Protein AF-A0AAV9RQ35-F1 (afdb_monomer_lite)

Secondary structure (DSSP, 8-state):
-PPPPHHHHTTTS-HHHHT-TTPPPSSHHHHHHHHHHHHHHHHHHHHHHHHHHHHHHHHHHHHHHTTS---HHHHHHHHHHHHHHHHHHHHHHHHHHHHHHHHHHHHHHHS---HHHHHHHHTSPP-TT-SS-THHHHHHHHHHHT-

Organism: NCBI:txid28760

Structure (mmCIF, N/CA/C/O backbone):
data_AF-A0AAV9RQ35-F1
#
_entry.id   AF-A0AAV9RQ35-F1
#
loop_
_atom_site.group_PDB
_atom_site.id
_atom_site.type_symbol
_atom_site.label_atom_id
_atom_site.label_alt_id
_atom_site.label_comp_id
_atom_site.label_asym_id
_atom_site.label_entity_id
_atom_site.label_seq_id
_atom_site.pdbx_PDB_ins_code
_atom_site.Cartn_x
_atom_site.Cartn_y
_atom_site.Cartn_z
_atom_site.occupancy
_atom_site.B_iso_or_equiv
_atom_site.auth_seq_id
_atom_site.auth_comp_id
_atom_site.auth_asym_id
_atom_site.auth_atom_id
_atom_site.pdbx_PDB_model_num
ATOM 1 N N . MET A 1 1 ? -6.040 3.449 -3.603 1.00 76.06 1 MET A N 1
ATOM 2 C CA . MET A 1 1 ? -5.564 2.865 -2.317 1.00 76.06 1 MET A CA 1
ATOM 3 C C . MET A 1 1 ? -6.356 1.593 -1.965 1.00 76.06 1 MET A C 1
ATOM 5 O O . MET A 1 1 ? -7.522 1.552 -2.352 1.00 76.06 1 MET A O 1
ATOM 9 N N . PRO A 1 2 ? -5.767 0.554 -1.322 1.00 76.94 2 PRO A N 1
ATOM 10 C CA . PRO A 1 2 ? -6.493 -0.668 -0.937 1.00 76.94 2 PRO A CA 1
ATOM 11 C C . PRO A 1 2 ? -7.660 -0.382 0.013 1.00 76.94 2 PRO A C 1
ATOM 13 O O . PRO A 1 2 ? -7.629 0.585 0.766 1.00 76.94 2 PRO A O 1
ATOM 16 N N . ALA A 1 3 ? -8.704 -1.206 -0.030 1.00 80.19 3 ALA A N 1
ATOM 17 C CA . ALA A 1 3 ? -9.821 -1.054 0.894 1.00 80.19 3 ALA A CA 1
ATOM 18 C C . ALA A 1 3 ? -9.396 -1.449 2.317 1.00 80.19 3 ALA A C 1
ATOM 20 O O . ALA A 1 3 ? -8.589 -2.358 2.505 1.00 80.19 3 ALA A O 1
ATOM 21 N N . VAL A 1 4 ? -9.962 -0.775 3.317 1.00 80.12 4 VAL A N 1
ATOM 22 C CA . VAL A 1 4 ? -9.814 -1.180 4.718 1.00 80.12 4 VAL A CA 1
ATOM 23 C C . VAL A 1 4 ? -10.651 -2.436 4.929 1.00 80.12 4 VAL A C 1
ATOM 25 O O . VAL A 1 4 ? -11.819 -2.474 4.543 1.00 80.12 4 VAL A O 1
ATOM 28 N N . GLU A 1 5 ? -10.072 -3.465 5.538 1.00 84.19 5 GLU A N 1
ATOM 29 C CA . GLU A 1 5 ? -10.766 -4.729 5.742 1.00 84.19 5 GLU A CA 1
ATOM 30 C C . GLU A 1 5 ? -11.972 -4.552 6.680 1.00 84.19 5 GLU A C 1
ATOM 32 O O . GLU A 1 5 ? -11.846 -3.886 7.719 1.00 84.19 5 GLU A O 1
ATOM 37 N N . PRO A 1 6 ? -13.122 -5.197 6.386 1.00 76.25 6 PRO A N 1
ATOM 38 C CA . PRO A 1 6 ? -14.347 -5.028 7.158 1.00 76.25 6 PRO A CA 1
ATOM 39 C C . PRO A 1 6 ? -14.142 -5.215 8.664 1.00 76.25 6 PRO A C 1
ATOM 41 O O . PRO A 1 6 ? -14.609 -4.396 9.449 1.00 76.25 6 PRO A O 1
ATOM 44 N N . GLY A 1 7 ? -13.354 -6.218 9.071 1.00 77.19 7 GLY A N 1
ATOM 45 C CA . GLY A 1 7 ? -13.052 -6.494 10.480 1.00 77.19 7 GLY A CA 1
ATOM 46 C C . GLY A 1 7 ? -12.420 -5.322 11.241 1.00 77.19 7 GLY A C 1
ATOM 47 O O . GLY A 1 7 ? -12.678 -5.174 12.429 1.00 77.19 7 GLY A O 1
ATOM 48 N N . ILE A 1 8 ? -11.652 -4.455 10.573 1.00 79.62 8 ILE A N 1
ATOM 49 C CA . ILE A 1 8 ? -11.113 -3.225 11.174 1.00 79.62 8 ILE A CA 1
ATOM 50 C C . ILE A 1 8 ? -12.139 -2.096 11.113 1.00 79.62 8 ILE A C 1
ATOM 52 O O . ILE A 1 8 ? -12.291 -1.350 12.078 1.00 79.62 8 ILE A O 1
ATOM 56 N N . THR A 1 9 ? -12.876 -1.979 10.008 1.00 80.56 9 THR A N 1
ATOM 57 C CA . THR A 1 9 ? -13.896 -0.930 9.864 1.00 80.56 9 THR A CA 1
ATOM 58 C C . THR A 1 9 ? -15.028 -1.079 10.881 1.00 80.56 9 THR A C 1
ATOM 60 O O . THR A 1 9 ? -15.388 -0.089 11.506 1.00 80.56 9 THR A O 1
ATOM 63 N N . PHE A 1 10 ? -15.508 -2.299 11.156 1.00 81.00 10 PHE A N 1
ATOM 64 C CA . PHE A 1 10 ? -16.552 -2.569 12.155 1.00 81.00 10 PHE A CA 1
ATOM 65 C C . PHE A 1 10 ? -16.158 -2.161 13.582 1.00 81.00 10 PHE A C 1
ATOM 67 O O . PHE A 1 10 ? -17.031 -1.976 14.426 1.00 81.00 10 PHE A O 1
ATOM 74 N N . LEU A 1 11 ? -14.860 -2.016 13.868 1.00 80.38 11 LEU A N 1
ATOM 75 C CA . LEU A 1 11 ? -14.381 -1.539 15.167 1.00 80.38 11 LEU A CA 1
ATOM 76 C C . LEU A 1 11 ? -14.464 -0.013 15.307 1.00 80.38 11 LEU A C 1
ATOM 78 O O . LEU A 1 11 ? -14.334 0.495 16.417 1.00 80.38 11 LEU A O 1
ATOM 82 N N . ILE A 1 12 ? -14.607 0.719 14.201 1.00 80.94 12 ILE A N 1
ATOM 83 C CA . ILE A 1 12 ? -14.407 2.174 14.137 1.00 80.94 12 ILE A CA 1
ATOM 84 C C . ILE A 1 12 ? -15.671 2.890 13.660 1.00 80.94 12 ILE A C 1
ATOM 86 O O . ILE A 1 12 ? -16.015 3.941 14.196 1.00 80.94 12 ILE A O 1
ATOM 90 N N . VAL A 1 13 ? -16.355 2.335 12.659 1.00 79.88 13 VAL A N 1
ATOM 91 C CA . VAL A 1 13 ? -17.568 2.899 12.057 1.00 79.88 13 VAL A CA 1
ATOM 92 C C . VAL A 1 13 ? -18.790 2.015 12.337 1.00 79.88 13 VAL A C 1
ATOM 94 O O . VAL A 1 13 ? -18.647 0.803 12.521 1.00 79.88 13 VAL A O 1
ATOM 97 N N . PRO A 1 14 ? -20.004 2.598 12.347 1.00 77.25 14 PRO A N 1
ATOM 98 C CA . PRO A 1 14 ? -21.251 1.844 12.430 1.00 77.25 14 PRO A CA 1
ATOM 99 C C . PRO A 1 14 ? -21.371 0.756 11.341 1.00 77.25 14 PRO A C 1
ATOM 101 O O . PRO A 1 14 ? -20.812 0.917 10.252 1.00 77.25 14 PRO A O 1
ATOM 104 N N . PRO A 1 15 ? -22.116 -0.342 11.581 1.00 73.19 15 PRO A N 1
ATOM 105 C CA . PRO A 1 15 ? -22.162 -1.495 10.674 1.00 73.19 15 PRO A CA 1
ATOM 106 C C . PRO A 1 15 ? -22.673 -1.182 9.260 1.00 73.19 15 PRO A C 1
ATOM 108 O O . PRO A 1 15 ? -22.249 -1.807 8.292 1.00 73.19 15 PRO A O 1
ATOM 111 N N . ASP A 1 16 ? -23.580 -0.218 9.134 1.00 77.50 16 ASP A N 1
ATOM 112 C CA . ASP A 1 16 ? -24.121 0.278 7.867 1.00 77.50 16 ASP A CA 1
ATOM 113 C C . ASP A 1 16 ? -23.082 1.061 7.052 1.00 77.50 16 ASP A C 1
ATOM 115 O O . ASP A 1 16 ? -23.099 1.041 5.819 1.00 77.50 16 ASP A O 1
ATOM 119 N N . GLU A 1 17 ? -22.143 1.713 7.731 1.00 76.44 17 GLU A N 1
ATOM 120 C CA . GLU A 1 17 ? -21.051 2.452 7.110 1.00 76.44 17 GLU A CA 1
ATOM 121 C C . GLU A 1 17 ? -19.835 1.556 6.825 1.00 76.44 17 GLU A C 1
ATOM 123 O O . GLU A 1 17 ? -19.190 1.737 5.794 1.00 76.44 17 GLU A O 1
ATOM 128 N N . ALA A 1 18 ? -19.593 0.531 7.649 1.00 73.81 18 ALA A N 1
ATOM 129 C CA . ALA A 1 18 ? -18.535 -0.478 7.497 1.00 73.81 18 ALA A CA 1
ATOM 130 C C . ALA A 1 18 ? -18.619 -1.305 6.197 1.00 73.81 18 ALA A C 1
ATOM 132 O O . ALA A 1 18 ? -17.622 -1.850 5.730 1.00 73.81 18 ALA A O 1
ATOM 133 N N . LEU A 1 19 ? -19.806 -1.395 5.590 1.00 73.94 19 LEU A N 1
ATOM 134 C CA . LEU A 1 19 ? -20.020 -2.108 4.325 1.00 73.94 19 LEU A CA 1
ATOM 135 C C . LEU A 1 19 ? -19.729 -1.249 3.086 1.00 73.94 19 LEU A C 1
ATOM 137 O O . LEU A 1 19 ? -19.766 -1.752 1.960 1.00 73.94 19 LEU A O 1
ATOM 141 N N . ARG A 1 20 ? -19.467 0.052 3.255 1.00 74.69 20 ARG A N 1
ATOM 142 C CA . ARG A 1 20 ? -19.142 0.930 2.127 1.00 74.69 20 ARG A CA 1
ATOM 143 C C . ARG A 1 20 ? -17.734 0.628 1.619 1.00 74.69 20 ARG A C 1
ATOM 145 O O . ARG A 1 20 ? -16.811 0.384 2.381 1.00 74.69 20 ARG A O 1
ATOM 152 N N . SER A 1 21 ? -17.543 0.719 0.308 1.00 66.31 21 SER A N 1
ATOM 153 C CA . SER A 1 21 ? -16.246 0.459 -0.333 1.00 66.31 21 SER A CA 1
ATOM 154 C C . SER A 1 21 ? -15.221 1.587 -0.165 1.00 66.31 21 SER A C 1
ATOM 156 O O . SER A 1 21 ? -14.048 1.395 -0.469 1.00 66.31 21 SER A O 1
ATOM 158 N N . ASN A 1 22 ? -15.641 2.772 0.291 1.00 71.19 22 ASN A N 1
ATOM 159 C CA . ASN A 1 22 ? -14.800 3.971 0.352 1.00 71.19 22 ASN A CA 1
ATOM 160 C C . ASN A 1 22 ? -14.960 4.682 1.700 1.00 71.19 22 ASN A C 1
ATOM 162 O O . ASN A 1 22 ? -15.384 5.837 1.778 1.00 71.19 22 ASN A O 1
ATOM 166 N N . ILE A 1 23 ? -14.697 3.943 2.775 1.00 75.75 23 ILE A N 1
ATOM 167 C CA . ILE A 1 23 ? -14.801 4.463 4.136 1.00 75.75 23 ILE A CA 1
ATOM 168 C C . ILE A 1 23 ? -13.604 5.367 4.379 1.00 75.75 23 ILE A C 1
ATOM 170 O O . ILE A 1 23 ? -12.455 5.001 4.135 1.00 75.75 23 ILE A O 1
ATOM 174 N N . ARG A 1 24 ? -13.900 6.575 4.845 1.00 75.75 24 ARG A N 1
ATOM 175 C CA . ARG A 1 24 ? -12.903 7.576 5.195 1.00 75.75 24 ARG A CA 1
ATOM 176 C C . ARG A 1 24 ? -12.747 7.644 6.694 1.00 75.75 24 ARG A C 1
ATOM 178 O O . ARG A 1 24 ? -13.645 7.294 7.456 1.00 75.75 24 ARG A O 1
ATOM 185 N N . CYS A 1 25 ? -11.596 8.147 7.098 1.00 75.50 25 CYS A N 1
ATOM 186 C CA . CYS A 1 25 ? -11.354 8.482 8.481 1.00 75.50 25 CYS A CA 1
ATOM 187 C C . CYS A 1 25 ? -12.423 9.467 9.015 1.00 75.50 25 CYS A C 1
ATOM 189 O O . CYS A 1 25 ? -12.720 10.481 8.377 1.00 75.50 25 CYS A O 1
ATOM 191 N N . LEU A 1 26 ? -12.973 9.168 10.199 1.00 73.38 26 LEU A N 1
ATOM 192 C CA . LEU A 1 26 ? -14.044 9.946 10.833 1.00 73.38 26 LEU A CA 1
ATOM 193 C C . LEU A 1 26 ? -13.540 11.248 11.472 1.00 73.38 26 LEU A C 1
ATOM 195 O O . LEU A 1 26 ? -14.253 12.251 11.505 1.00 73.38 26 LEU A O 1
ATOM 199 N N . LEU A 1 27 ? -12.307 11.250 11.987 1.00 80.44 27 LEU A N 1
ATOM 200 C CA . LEU A 1 27 ? -11.720 12.421 12.635 1.00 80.44 27 LEU A CA 1
ATOM 201 C C . LEU A 1 27 ? -11.220 13.429 11.585 1.00 80.44 27 LEU A C 1
ATOM 203 O O . LEU A 1 27 ? -10.382 13.065 10.760 1.00 80.44 27 LEU A O 1
ATOM 207 N N . PRO A 1 28 ? -11.619 14.717 11.642 1.00 78.94 28 PRO A N 1
ATOM 208 C CA . PRO A 1 28 ? -11.241 15.711 10.632 1.00 78.94 28 PRO A CA 1
ATOM 209 C C . PRO A 1 28 ? -9.729 15.840 10.406 1.00 78.94 28 PRO A C 1
ATOM 211 O O . PRO A 1 28 ? -9.280 15.949 9.269 1.00 78.94 28 PRO A O 1
ATOM 214 N N . GLN A 1 29 ? -8.928 15.786 11.476 1.00 75.75 29 GLN A N 1
ATOM 215 C CA . GLN A 1 29 ? -7.466 15.883 11.371 1.00 75.75 29 GLN A CA 1
ATOM 216 C C . GLN A 1 29 ? -6.843 14.637 10.730 1.00 75.75 29 GLN A C 1
ATOM 218 O O . GLN A 1 29 ? -5.930 14.733 9.913 1.00 75.75 29 GLN A O 1
ATOM 223 N N . CYS A 1 30 ? -7.369 13.461 11.060 1.00 81.12 30 CYS A N 1
ATOM 224 C CA . CYS A 1 30 ? -6.910 12.200 10.497 1.00 81.12 30 CYS A CA 1
ATOM 225 C C . CYS A 1 30 ? -7.408 12.012 9.048 1.00 81.12 30 CYS A C 1
ATOM 227 O O . CYS A 1 30 ? -6.717 11.381 8.255 1.00 81.12 30 CYS A O 1
ATOM 229 N N . ARG A 1 31 ? -8.528 12.641 8.662 1.00 82.50 31 ARG A N 1
ATOM 230 C CA . ARG A 1 31 ? -9.033 12.688 7.281 1.00 82.50 31 ARG A CA 1
ATOM 231 C C . ARG A 1 31 ? -8.110 13.454 6.335 1.00 82.50 31 ARG A C 1
ATOM 233 O O . ARG A 1 31 ? -7.885 13.007 5.220 1.00 82.50 31 ARG A O 1
ATOM 240 N N . VAL A 1 32 ? -7.522 14.566 6.779 1.00 85.94 32 VAL A N 1
ATOM 241 C CA . VAL A 1 32 ? -6.531 15.298 5.964 1.00 85.94 32 VAL A CA 1
ATOM 242 C C . VAL A 1 32 ? -5.316 14.416 5.666 1.00 85.94 32 VAL A C 1
ATOM 244 O O . VAL A 1 32 ? -4.831 14.390 4.534 1.00 85.94 32 VAL A O 1
ATOM 247 N N . MET A 1 33 ? -4.839 13.673 6.669 1.00 86.31 33 MET A N 1
ATOM 248 C CA . MET A 1 33 ? -3.740 12.722 6.492 1.00 86.31 33 MET A CA 1
ATOM 249 C C . MET A 1 33 ? -4.146 11.557 5.579 1.00 86.31 33 MET A C 1
ATOM 251 O O . MET A 1 33 ? -3.398 11.217 4.669 1.00 86.31 33 MET A O 1
ATOM 255 N N . ASP A 1 34 ? -5.338 10.988 5.775 1.00 84.81 34 ASP A N 1
ATOM 256 C CA . ASP A 1 34 ? -5.919 9.943 4.921 1.00 84.81 34 ASP A CA 1
ATOM 257 C C . ASP A 1 34 ? -5.955 10.358 3.440 1.00 84.81 34 ASP A C 1
ATOM 259 O O . ASP A 1 34 ? -5.501 9.615 2.568 1.00 84.81 34 ASP A O 1
ATOM 263 N N . ASP A 1 35 ? -6.408 11.582 3.156 1.00 86.50 35 ASP A N 1
ATOM 264 C CA . ASP A 1 35 ? -6.470 12.133 1.800 1.00 86.50 35 ASP A CA 1
ATOM 265 C C . ASP A 1 35 ? -5.074 12.326 1.186 1.00 86.50 35 ASP A C 1
ATOM 267 O O . ASP A 1 35 ? -4.863 12.061 -0.002 1.00 86.50 35 ASP A O 1
ATOM 271 N N . LEU A 1 36 ? -4.098 12.790 1.975 1.00 88.38 36 LEU A N 1
ATOM 272 C CA . LEU A 1 36 ? -2.708 12.922 1.527 1.00 88.38 36 LEU A CA 1
ATOM 273 C C . LEU A 1 36 ? -2.083 11.560 1.221 1.00 88.38 36 LEU A C 1
ATOM 275 O O . LEU A 1 36 ? -1.434 11.417 0.184 1.00 88.38 36 LEU A O 1
ATOM 279 N N . LEU A 1 37 ? -2.317 10.563 2.077 1.00 88.25 37 LEU A N 1
ATO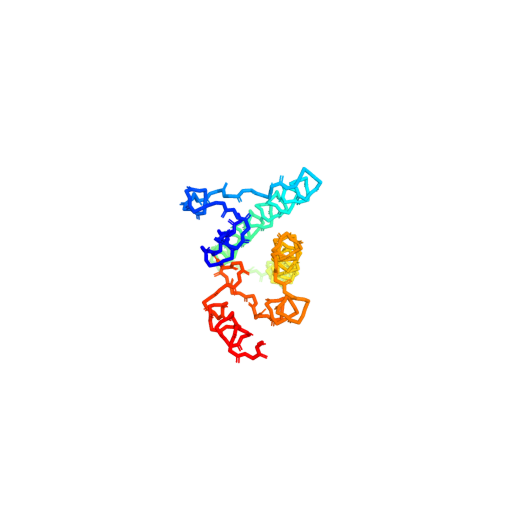M 280 C CA . LEU A 1 37 ? -1.854 9.196 1.858 1.00 88.25 37 LEU A CA 1
ATOM 281 C C . LEU A 1 37 ? -2.501 8.601 0.600 1.00 88.25 37 LEU A C 1
ATOM 283 O O . LEU A 1 37 ? -1.783 8.050 -0.227 1.00 88.25 37 LEU A O 1
ATOM 287 N N . CYS A 1 38 ? -3.805 8.805 0.385 1.00 84.75 38 CYS A N 1
ATOM 288 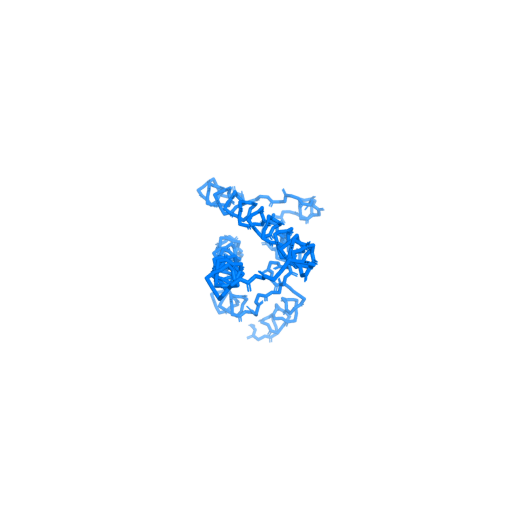C CA . CYS A 1 38 ? -4.496 8.361 -0.833 1.00 84.75 38 CYS A CA 1
ATOM 289 C C . CYS A 1 38 ? -3.869 8.940 -2.094 1.00 84.75 38 CYS A C 1
ATOM 291 O O . CYS A 1 38 ? -3.510 8.198 -3.004 1.00 84.75 38 CYS A O 1
ATOM 293 N N . ARG A 1 39 ? -3.671 10.260 -2.132 1.00 88.12 39 ARG A N 1
ATOM 294 C CA . ARG A 1 39 ? -3.070 10.921 -3.297 1.00 88.12 39 ARG A CA 1
ATOM 295 C C . ARG A 1 39 ? -1.651 10.445 -3.572 1.00 88.12 39 ARG A C 1
ATOM 297 O O . ARG A 1 39 ? -1.284 10.260 -4.732 1.00 88.12 39 ARG A O 1
ATOM 304 N N . ALA A 1 40 ? -0.849 10.268 -2.527 1.00 88.38 40 ALA A N 1
ATOM 305 C CA . ALA A 1 40 ? 0.516 9.794 -2.690 1.00 88.38 40 ALA A CA 1
ATOM 306 C C . ALA A 1 40 ? 0.549 8.320 -3.141 1.00 88.38 40 ALA A C 1
ATOM 308 O O . ALA A 1 40 ? 1.391 7.978 -3.968 1.00 88.38 40 ALA A O 1
ATOM 309 N N . TYR A 1 41 ? -0.400 7.486 -2.703 1.00 85.31 41 TYR A N 1
ATOM 310 C CA . TYR A 1 41 ? -0.541 6.115 -3.201 1.00 85.31 41 TYR A CA 1
ATOM 311 C C . TYR A 1 41 ? -0.930 6.087 -4.665 1.00 85.31 41 TYR A C 1
ATOM 313 O O . TYR A 1 41 ? -0.297 5.393 -5.448 1.00 85.31 41 TYR A O 1
ATOM 321 N N . ASP A 1 42 ? -1.945 6.855 -5.054 1.00 85.38 42 ASP A N 1
ATOM 322 C CA . ASP A 1 42 ? -2.417 6.865 -6.437 1.00 85.38 42 ASP A CA 1
ATOM 323 C C . ASP A 1 42 ? -1.329 7.419 -7.379 1.00 85.38 42 ASP A C 1
ATOM 325 O O . ASP A 1 42 ? -1.133 6.906 -8.482 1.00 85.38 42 ASP A O 1
ATOM 329 N N . SER A 1 43 ? -0.542 8.397 -6.911 1.00 85.88 43 SER A N 1
ATOM 330 C CA . SER A 1 43 ? 0.651 8.883 -7.618 1.00 85.88 43 SER A CA 1
ATOM 331 C C . SER A 1 43 ? 1.717 7.792 -7.750 1.00 85.88 43 SER A C 1
ATOM 333 O O . SER A 1 43 ? 2.235 7.573 -8.842 1.00 85.88 43 SER A O 1
ATOM 335 N N . GLY A 1 44 ? 2.027 7.078 -6.664 1.00 86.06 44 GLY A N 1
ATOM 336 C CA . GLY A 1 44 ? 2.998 5.987 -6.686 1.00 86.06 44 GLY A CA 1
ATOM 337 C C . GLY A 1 44 ? 2.551 4.819 -7.567 1.00 86.06 44 GLY A C 1
ATOM 338 O O . GLY A 1 44 ? 3.328 4.323 -8.377 1.00 86.06 44 GLY A O 1
ATOM 339 N N . ALA A 1 45 ? 1.276 4.439 -7.500 1.00 83.19 45 ALA A N 1
ATOM 340 C CA . ALA A 1 45 ? 0.682 3.443 -8.380 1.00 83.19 45 ALA A CA 1
ATOM 341 C C . ALA A 1 45 ? 0.828 3.862 -9.848 1.00 83.19 45 ALA A C 1
ATOM 343 O O . ALA A 1 45 ? 1.281 3.060 -10.658 1.00 83.19 45 ALA A O 1
ATOM 344 N N . SER A 1 46 ? 0.523 5.121 -10.186 1.00 84.81 46 SER A N 1
ATOM 345 C CA . SER A 1 46 ? 0.709 5.667 -11.538 1.00 84.81 46 SER A CA 1
ATOM 346 C C . SER A 1 46 ? 2.157 5.538 -12.029 1.00 84.81 46 SER A C 1
ATOM 348 O O . SER A 1 46 ? 2.387 5.074 -13.146 1.00 84.81 46 SER A O 1
ATOM 350 N N . VAL A 1 47 ? 3.148 5.847 -11.182 1.00 85.75 47 VAL A N 1
ATOM 351 C CA . VAL A 1 47 ? 4.571 5.621 -11.505 1.00 85.75 47 VAL A CA 1
ATOM 352 C C . VAL A 1 47 ? 4.849 4.138 -11.759 1.00 85.75 47 VAL A C 1
ATOM 354 O O . VAL A 1 47 ? 5.528 3.807 -12.729 1.00 85.75 47 VAL A O 1
ATOM 357 N N . GLY A 1 48 ? 4.280 3.241 -10.951 1.00 83.88 48 GLY A N 1
ATOM 358 C CA . GLY A 1 48 ? 4.378 1.794 -11.156 1.00 83.88 48 GLY A CA 1
ATOM 359 C C . GLY A 1 48 ? 3.796 1.341 -12.500 1.00 83.88 48 GLY A C 1
ATOM 360 O O . GLY A 1 48 ? 4.434 0.577 -13.220 1.00 83.88 48 GLY A O 1
ATOM 361 N N . TRP A 1 49 ? 2.632 1.866 -12.894 1.00 83.12 49 TRP A N 1
ATOM 362 C CA . TRP A 1 49 ? 2.005 1.594 -14.196 1.00 83.12 49 TRP A CA 1
ATOM 363 C C . TRP A 1 49 ? 2.857 2.080 -15.376 1.00 83.12 49 TRP A C 1
ATOM 365 O O . TRP A 1 49 ? 3.059 1.338 -16.344 1.00 83.12 49 TRP A O 1
ATOM 375 N N . ILE A 1 50 ? 3.378 3.310 -15.297 1.00 84.12 50 ILE A N 1
ATOM 376 C CA . ILE A 1 50 ? 4.297 3.870 -16.302 1.00 84.12 50 ILE A CA 1
ATOM 377 C C . ILE A 1 50 ? 5.544 2.993 -16.400 1.00 84.12 50 ILE A C 1
ATOM 379 O O . ILE A 1 50 ? 5.980 2.634 -17.493 1.00 84.12 50 ILE A O 1
ATOM 383 N N . GLY A 1 51 ? 6.078 2.598 -15.252 1.00 83.94 51 GLY A N 1
ATOM 384 C CA . GLY A 1 51 ? 7.242 1.746 -15.152 1.00 83.94 51 GLY A CA 1
ATOM 385 C C . GLY A 1 51 ? 7.074 0.365 -15.776 1.00 83.94 51 GLY A C 1
ATOM 386 O O . GLY A 1 51 ? 7.906 -0.078 -16.570 1.00 83.94 51 GLY A O 1
ATOM 387 N N . ASN A 1 52 ? 5.963 -0.300 -15.468 1.00 83.44 52 ASN A N 1
ATOM 388 C CA . ASN A 1 52 ? 5.622 -1.585 -16.069 1.00 83.44 52 ASN A CA 1
ATOM 389 C C . ASN A 1 52 ? 5.497 -1.462 -17.596 1.00 83.44 52 ASN A C 1
ATOM 391 O O . ASN A 1 52 ? 6.027 -2.283 -18.341 1.00 83.44 52 ASN A O 1
ATOM 395 N N . SER A 1 53 ? 4.869 -0.383 -18.071 1.00 83.31 53 SER A N 1
ATOM 396 C CA . SER A 1 53 ? 4.757 -0.096 -19.505 1.00 83.31 53 SER A CA 1
ATOM 397 C C . SER A 1 53 ? 6.135 0.075 -20.156 1.00 83.31 53 SER A C 1
ATOM 399 O O . SER A 1 53 ? 6.408 -0.536 -21.188 1.00 83.31 53 SER A O 1
ATOM 401 N N . LEU A 1 54 ? 7.041 0.834 -19.530 1.00 82.50 54 LEU A N 1
ATOM 402 C CA . LEU A 1 54 ? 8.421 0.996 -20.001 1.00 82.50 54 LEU A CA 1
ATOM 403 C C . LEU A 1 54 ? 9.182 -0.336 -20.037 1.00 82.50 54 LEU A C 1
ATOM 405 O O . LEU A 1 54 ? 9.885 -0.602 -21.010 1.00 82.50 54 LEU A O 1
ATOM 409 N N . SER A 1 55 ? 9.002 -1.199 -19.036 1.00 80.12 55 SER A N 1
ATOM 410 C CA . SER A 1 55 ? 9.640 -2.525 -18.985 1.00 80.12 55 SER A CA 1
ATOM 411 C C . SER A 1 55 ? 9.221 -3.451 -20.122 1.00 80.12 55 SER A C 1
ATOM 413 O O . SER A 1 55 ? 10.007 -4.301 -20.527 1.00 80.12 55 SER A O 1
ATOM 415 N N . HIS A 1 56 ? 8.011 -3.288 -20.659 1.00 80.69 56 HIS A N 1
ATOM 416 C CA . HIS A 1 56 ? 7.561 -4.030 -21.838 1.00 80.69 56 HIS A CA 1
ATOM 417 C C . HIS A 1 56 ? 8.024 -3.391 -23.152 1.00 80.69 56 HIS A C 1
ATOM 419 O O . HIS A 1 56 ? 8.366 -4.102 -24.097 1.00 80.69 56 HIS A O 1
ATOM 425 N N . LEU A 1 57 ? 8.058 -2.058 -23.222 1.00 80.94 57 LEU A N 1
ATOM 426 C CA . LEU A 1 57 ? 8.439 -1.330 -24.435 1.00 80.94 57 LEU A CA 1
ATOM 427 C C . LEU A 1 57 ? 9.946 -1.395 -24.713 1.00 80.94 57 LEU A C 1
ATOM 429 O O . LEU A 1 57 ? 10.348 -1.523 -25.867 1.00 80.94 57 LEU A O 1
ATOM 433 N N . MET A 1 58 ? 10.782 -1.338 -23.675 1.00 79.69 58 MET A N 1
ATOM 434 C CA . MET A 1 58 ? 12.242 -1.294 -23.815 1.00 79.69 58 MET A CA 1
ATOM 435 C C . MET A 1 58 ? 12.840 -2.553 -24.476 1.00 79.69 58 MET A C 1
ATOM 437 O O . MET A 1 58 ? 13.641 -2.397 -25.399 1.00 79.69 58 MET A O 1
ATOM 441 N N . PRO A 1 59 ? 12.443 -3.790 -24.116 1.00 75.00 59 PRO A N 1
ATOM 442 C CA . PRO A 1 59 ? 12.862 -4.988 -24.849 1.00 75.00 59 PRO A CA 1
ATOM 443 C C . PRO A 1 59 ? 12.363 -5.016 -26.302 1.00 75.00 59 PRO A C 1
ATOM 445 O O . PRO A 1 59 ? 13.078 -5.464 -27.198 1.00 75.00 59 PRO A O 1
ATOM 448 N N . GLY A 1 60 ? 11.152 -4.508 -26.562 1.00 77.12 60 GLY A N 1
ATOM 449 C CA . GLY A 1 60 ? 10.609 -4.377 -27.920 1.00 77.12 60 GLY A CA 1
ATOM 450 C C . GLY A 1 60 ? 11.416 -3.403 -28.787 1.00 77.12 60 GLY A C 1
ATOM 451 O O . GLY A 1 60 ? 11.697 -3.676 -29.953 1.00 77.12 60 GLY A O 1
ATOM 452 N N . LEU A 1 61 ? 11.859 -2.290 -28.199 1.00 77.31 61 LEU A N 1
ATOM 453 C CA . LEU A 1 61 ? 12.765 -1.348 -28.850 1.00 77.31 61 LEU A CA 1
ATOM 454 C C . LEU A 1 61 ? 14.133 -1.988 -29.116 1.00 77.31 61 LEU A C 1
ATOM 456 O O . LEU A 1 61 ? 14.651 -1.866 -30.220 1.00 77.31 61 LEU A O 1
ATOM 460 N N . LEU A 1 62 ? 14.697 -2.696 -28.133 1.00 75.19 62 LEU A N 1
ATOM 461 C CA . LEU A 1 62 ? 16.000 -3.349 -28.269 1.00 75.19 62 LEU A CA 1
ATOM 462 C C . LEU A 1 62 ? 15.989 -4.416 -29.376 1.00 75.19 62 LEU A C 1
ATOM 464 O O . LEU A 1 62 ? 16.865 -4.400 -30.232 1.00 75.19 62 LEU A O 1
ATOM 468 N N . SER A 1 63 ? 14.971 -5.277 -29.416 1.00 75.94 63 SER A N 1
ATOM 469 C CA . SER A 1 63 ? 14.816 -6.294 -30.473 1.00 75.94 63 SER A CA 1
ATOM 470 C C . SER A 1 63 ? 14.624 -5.687 -31.868 1.00 75.94 63 SER A C 1
ATOM 472 O O . SER A 1 63 ? 15.154 -6.206 -32.846 1.00 75.94 63 SER A O 1
ATOM 474 N N . SER A 1 64 ? 13.952 -4.536 -31.976 1.00 74.50 64 SER A N 1
ATOM 475 C CA . SER A 1 64 ? 13.845 -3.795 -33.245 1.00 74.50 64 SER A CA 1
ATOM 476 C C . SER A 1 64 ? 15.187 -3.219 -33.719 1.00 74.50 64 SER A C 1
ATOM 478 O O . SER A 1 64 ? 15.353 -2.925 -34.901 1.00 74.50 64 SER A O 1
ATOM 480 N N . LEU A 1 65 ? 16.143 -3.047 -32.803 1.00 73.44 65 LEU A N 1
ATOM 481 C CA . LEU A 1 65 ? 17.484 -2.541 -33.081 1.00 73.44 65 LEU A CA 1
ATOM 482 C C . LEU A 1 65 ? 18.503 -3.661 -33.344 1.00 73.44 65 LEU A C 1
ATOM 484 O O . LEU A 1 65 ? 19.566 -3.364 -33.876 1.00 73.44 65 LEU A O 1
ATOM 488 N N . GLU A 1 66 ? 18.198 -4.932 -33.051 1.00 67.31 66 GLU A N 1
ATOM 489 C CA . GLU A 1 66 ? 19.111 -6.074 -33.270 1.00 67.31 66 GLU A CA 1
ATOM 490 C C . GLU A 1 66 ? 19.482 -6.296 -34.746 1.00 67.31 66 GLU A C 1
ATOM 492 O O . GLU A 1 66 ? 20.519 -6.886 -35.045 1.00 67.31 66 GLU A O 1
ATOM 497 N N . THR A 1 67 ? 18.683 -5.789 -35.690 1.00 67.81 67 THR A N 1
ATOM 498 C CA . THR A 1 67 ? 19.017 -5.812 -37.125 1.00 67.81 67 THR A CA 1
ATOM 499 C C . THR A 1 67 ? 20.093 -4.794 -37.514 1.00 67.81 67 THR A C 1
ATOM 501 O O . THR A 1 67 ? 20.564 -4.801 -38.651 1.00 67.81 67 THR A O 1
ATOM 504 N N . VAL A 1 68 ? 20.471 -3.901 -36.597 1.00 68.44 68 VAL A N 1
ATOM 505 C CA . VAL A 1 68 ? 21.528 -2.905 -36.767 1.00 68.44 68 VAL A CA 1
ATOM 506 C C . VAL A 1 68 ? 22.678 -3.281 -35.827 1.00 68.44 68 VAL A C 1
ATOM 508 O O . VAL A 1 68 ? 22.443 -3.483 -34.638 1.00 68.44 68 VAL A O 1
ATOM 511 N N . PRO A 1 69 ? 23.931 -3.379 -36.303 1.00 68.12 69 PRO A N 1
ATOM 512 C CA . PRO A 1 69 ? 25.061 -3.599 -35.409 1.00 68.12 69 PRO A CA 1
ATOM 513 C C . PRO A 1 69 ? 25.201 -2.396 -34.466 1.00 68.12 69 PRO A C 1
ATOM 515 O O . PRO A 1 69 ? 25.680 -1.335 -34.864 1.00 68.12 69 PRO A O 1
ATOM 518 N N . LEU A 1 70 ? 24.737 -2.556 -33.225 1.00 71.56 70 LEU A N 1
ATOM 519 C CA . LEU A 1 70 ? 24.886 -1.559 -32.170 1.00 71.56 70 LEU A CA 1
ATOM 520 C C . LEU A 1 70 ? 26.313 -1.593 -31.627 1.00 71.56 70 LEU A C 1
ATOM 522 O O . LEU A 1 70 ? 26.839 -2.654 -31.287 1.00 71.56 70 LEU A O 1
ATOM 526 N N . ASP A 1 71 ? 26.924 -0.421 -31.496 1.00 79.00 71 ASP A N 1
ATOM 527 C CA . ASP A 1 71 ? 28.180 -0.283 -30.775 1.00 79.00 71 ASP A CA 1
ATOM 528 C C . ASP A 1 71 ? 27.970 -0.427 -29.251 1.00 79.00 71 ASP A C 1
ATOM 530 O O . ASP A 1 71 ? 26.856 -0.360 -28.718 1.00 79.00 71 ASP A O 1
ATOM 534 N N . GLN A 1 72 ? 29.071 -0.631 -28.525 1.00 75.44 72 GLN A N 1
ATOM 535 C CA . GLN A 1 72 ? 29.066 -0.778 -27.063 1.00 75.44 72 GLN A CA 1
ATOM 536 C C . GLN A 1 72 ? 28.431 0.422 -26.342 1.00 75.44 72 GLN A C 1
ATOM 538 O O . GLN A 1 72 ? 27.803 0.253 -25.294 1.00 75.44 72 GLN A O 1
ATOM 543 N N . LEU A 1 73 ? 28.574 1.627 -26.903 1.00 76.94 73 LEU A N 1
ATOM 544 C CA . LEU A 1 73 ? 27.984 2.848 -26.363 1.00 76.94 73 LEU A CA 1
ATOM 545 C C . LEU A 1 73 ? 26.453 2.792 -26.425 1.00 76.94 73 LEU A C 1
ATOM 547 O O . LEU A 1 73 ? 25.785 3.068 -25.427 1.00 76.94 73 LEU A O 1
ATOM 551 N N . THR A 1 74 ? 25.893 2.390 -27.568 1.00 73.56 74 THR A N 1
ATOM 552 C CA . THR A 1 74 ? 24.443 2.312 -27.764 1.00 73.56 74 THR A CA 1
ATOM 553 C C . THR A 1 74 ? 23.829 1.195 -26.919 1.00 73.56 74 THR A C 1
ATOM 555 O O . THR A 1 74 ? 22.777 1.396 -26.318 1.00 73.56 74 THR A O 1
ATOM 558 N N . GLN A 1 75 ? 24.512 0.056 -26.753 1.00 74.50 75 GLN A N 1
ATOM 559 C CA . GLN A 1 75 ? 24.089 -0.968 -25.783 1.00 74.50 75 GLN A CA 1
ATOM 560 C C . GLN A 1 75 ? 24.072 -0.438 -24.341 1.00 74.50 75 GLN A C 1
ATOM 562 O O . GLN A 1 75 ? 23.129 -0.707 -23.595 1.00 74.50 75 GLN A O 1
ATOM 567 N N . GLY A 1 76 ? 25.079 0.344 -23.940 1.00 74.94 76 GLY A N 1
ATOM 568 C CA . GLY A 1 76 ? 25.110 1.001 -22.630 1.00 74.94 76 GLY A CA 1
ATOM 569 C C . GLY A 1 76 ? 23.949 1.981 -22.427 1.00 74.94 76 GLY A C 1
ATOM 570 O O . GLY A 1 76 ? 23.309 1.967 -21.376 1.00 74.94 76 GLY A O 1
ATOM 571 N N . LEU A 1 77 ? 23.626 2.769 -23.456 1.00 75.06 77 LEU A N 1
ATOM 572 C CA . LEU A 1 77 ? 22.496 3.706 -23.476 1.00 75.06 77 LEU A CA 1
ATOM 573 C C . LEU A 1 77 ? 21.131 3.021 -23.346 1.00 75.06 77 LEU A C 1
ATOM 575 O O . LEU A 1 77 ? 20.221 3.621 -22.783 1.00 75.06 77 LEU A O 1
ATOM 579 N N . VAL A 1 78 ? 20.979 1.783 -23.826 1.00 74.81 78 VAL A N 1
ATOM 580 C CA . VAL A 1 78 ? 19.723 1.022 -23.687 1.00 74.81 78 VAL A CA 1
ATOM 581 C C . VAL A 1 78 ? 19.642 0.289 -22.342 1.00 74.81 78 VAL A C 1
ATOM 583 O O . VAL A 1 78 ? 18.576 0.238 -21.726 1.00 74.81 78 VAL A O 1
ATOM 586 N N . ASN A 1 79 ? 20.763 -0.232 -21.840 1.00 76.62 79 ASN A N 1
ATOM 587 C CA . ASN A 1 79 ? 20.800 -0.986 -20.584 1.00 76.62 79 ASN A CA 1
ATOM 588 C C . ASN A 1 79 ? 20.744 -0.097 -19.331 1.00 76.62 79 ASN A C 1
ATOM 590 O O . ASN A 1 79 ? 20.134 -0.485 -18.334 1.00 76.62 79 ASN A O 1
ATOM 594 N N . ALA A 1 80 ? 21.347 1.095 -19.358 1.00 80.00 80 ALA A N 1
ATOM 595 C CA . ALA A 1 80 ? 21.366 1.991 -18.200 1.00 80.00 80 ALA A CA 1
ATOM 596 C C . ALA A 1 80 ? 19.956 2.446 -17.750 1.00 80.00 80 ALA A C 1
ATOM 598 O O . ALA A 1 80 ? 19.682 2.379 -16.550 1.00 80.00 80 ALA A O 1
ATOM 599 N N . PRO A 1 81 ? 19.022 2.827 -18.647 1.00 78.56 81 PRO A N 1
ATOM 600 C CA . PRO A 1 81 ? 17.640 3.132 -18.276 1.00 78.56 81 PRO A CA 1
ATOM 601 C C . PRO A 1 81 ? 16.895 1.946 -17.662 1.00 78.56 81 PRO A C 1
ATOM 603 O O . PRO A 1 81 ? 16.139 2.139 -16.715 1.00 78.56 81 PRO A O 1
ATOM 606 N N . LEU A 1 82 ? 17.125 0.723 -18.154 1.00 76.38 82 LEU A N 1
ATOM 607 C CA . LEU A 1 82 ? 16.528 -0.491 -17.584 1.00 76.38 82 LEU A CA 1
ATOM 608 C C . LEU A 1 82 ? 17.023 -0.738 -16.154 1.00 76.38 82 LEU A C 1
ATOM 610 O O . LEU A 1 82 ? 16.227 -1.006 -15.257 1.00 76.38 82 LEU A O 1
ATOM 614 N N . GLN A 1 83 ? 18.327 -0.592 -15.912 1.00 81.50 83 GLN A N 1
ATOM 615 C CA . GLN A 1 83 ? 18.891 -0.713 -14.565 1.00 81.50 83 GLN A CA 1
ATOM 616 C C . GLN A 1 83 ? 18.384 0.393 -13.630 1.00 81.50 83 GLN A C 1
ATOM 618 O O . GLN A 1 83 ? 17.987 0.111 -12.499 1.00 81.50 83 GLN A O 1
ATOM 623 N N . ALA A 1 84 ? 18.338 1.640 -14.108 1.00 80.94 84 ALA A N 1
ATOM 624 C CA . ALA A 1 84 ? 17.771 2.760 -13.360 1.00 80.94 84 ALA A CA 1
ATOM 625 C C . ALA A 1 84 ? 16.289 2.529 -13.033 1.00 80.94 84 ALA A C 1
ATOM 627 O O . ALA A 1 84 ? 15.842 2.844 -11.931 1.00 80.94 84 ALA A O 1
ATOM 628 N N . PHE A 1 85 ? 15.541 1.927 -13.957 1.00 81.75 85 PHE A N 1
ATOM 629 C CA . PHE A 1 85 ? 14.143 1.577 -13.761 1.00 81.75 85 PHE A CA 1
ATOM 630 C C . PHE A 1 85 ? 13.947 0.519 -12.662 1.00 81.75 85 PHE A C 1
ATOM 632 O O . PHE A 1 85 ? 13.088 0.685 -11.795 1.00 81.75 85 PHE A O 1
ATOM 639 N N . VAL A 1 86 ? 14.772 -0.533 -12.638 1.00 82.38 86 VAL A N 1
ATOM 640 C CA . VAL A 1 86 ? 14.735 -1.555 -11.574 1.00 82.38 86 VAL A CA 1
ATOM 641 C C . VAL A 1 86 ? 14.986 -0.928 -10.200 1.00 82.38 86 VAL A C 1
ATOM 643 O O . VAL A 1 86 ? 14.253 -1.203 -9.250 1.00 82.38 86 VAL A O 1
ATOM 646 N N . LEU A 1 87 ? 15.980 -0.042 -10.093 1.00 83.62 87 LEU A N 1
ATOM 647 C CA . LEU A 1 87 ? 16.277 0.668 -8.845 1.00 83.62 87 LEU A CA 1
ATOM 648 C C . LEU A 1 87 ? 15.123 1.585 -8.423 1.00 83.62 87 LEU A C 1
ATOM 650 O O . LEU A 1 87 ? 14.711 1.559 -7.266 1.00 83.62 87 LEU A O 1
ATOM 654 N N . MET A 1 88 ? 14.561 2.349 -9.362 1.00 84.38 88 MET A N 1
ATOM 655 C CA . MET A 1 88 ? 13.412 3.219 -9.105 1.00 84.38 88 MET A CA 1
ATOM 656 C C . MET A 1 88 ? 12.197 2.425 -8.614 1.00 84.38 88 MET A C 1
ATOM 658 O O . MET A 1 88 ? 11.522 2.854 -7.682 1.00 84.38 88 MET A O 1
ATOM 662 N N . THR A 1 89 ? 11.935 1.261 -9.211 1.00 84.38 89 THR A N 1
ATOM 663 C CA . THR A 1 89 ? 10.807 0.398 -8.834 1.00 84.38 89 THR A CA 1
ATOM 664 C C . THR A 1 89 ? 10.960 -0.117 -7.409 1.00 84.38 89 THR A C 1
ATOM 666 O O . THR A 1 89 ? 10.009 -0.066 -6.636 1.00 84.38 89 THR A O 1
ATOM 669 N N . ARG A 1 90 ? 12.172 -0.524 -7.019 1.00 85.12 90 ARG A N 1
ATOM 670 C CA . ARG A 1 90 ? 12.461 -0.942 -5.643 1.00 85.12 90 ARG A CA 1
ATOM 671 C C . ARG A 1 90 ? 12.215 0.182 -4.631 1.00 85.12 90 ARG A C 1
ATOM 673 O O . ARG A 1 90 ? 11.597 -0.043 -3.594 1.00 85.12 90 ARG A O 1
ATOM 680 N N . GLU A 1 91 ? 12.680 1.396 -4.914 1.00 85.62 91 GLU A N 1
ATOM 681 C CA . GLU A 1 91 ? 12.434 2.540 -4.024 1.00 85.62 91 GLU A CA 1
ATOM 682 C C . GLU A 1 91 ? 10.942 2.886 -3.951 1.00 85.62 91 GLU A C 1
ATOM 684 O O . GLU A 1 91 ? 10.415 3.191 -2.879 1.00 85.62 91 GLU A O 1
ATOM 689 N N . LEU A 1 92 ? 10.229 2.769 -5.071 1.00 86.31 92 LEU A N 1
ATOM 690 C CA . LEU A 1 92 ? 8.786 2.955 -5.115 1.00 86.31 92 LEU A CA 1
ATOM 691 C C . LEU A 1 92 ? 8.048 1.926 -4.245 1.00 86.31 92 LEU A C 1
ATOM 693 O O . LEU A 1 92 ? 7.137 2.303 -3.509 1.00 86.31 92 LEU A O 1
ATOM 697 N N . GLU A 1 93 ? 8.454 0.654 -4.267 1.00 84.62 93 GLU A N 1
ATOM 698 C CA . GLU A 1 93 ? 7.909 -0.384 -3.380 1.00 84.62 93 GLU A CA 1
ATOM 699 C C . GLU A 1 93 ? 8.108 -0.031 -1.900 1.00 84.62 93 GLU A C 1
ATOM 701 O O . GLU A 1 93 ? 7.176 -0.154 -1.099 1.00 84.62 93 GLU A O 1
ATOM 706 N N . HIS A 1 94 ? 9.288 0.472 -1.528 1.00 85.75 94 HIS A N 1
ATOM 707 C CA . HIS A 1 94 ? 9.564 0.930 -0.165 1.00 85.75 94 HIS A CA 1
ATOM 708 C C . HIS A 1 94 ? 8.668 2.109 0.247 1.00 85.75 94 HIS A C 1
ATOM 710 O O . HIS A 1 94 ? 8.136 2.121 1.364 1.00 85.75 94 HIS A O 1
ATOM 716 N N . VAL A 1 95 ? 8.448 3.077 -0.649 1.00 87.44 95 VAL A N 1
ATOM 717 C CA . VAL A 1 95 ? 7.550 4.220 -0.410 1.00 87.44 95 VAL A CA 1
ATOM 718 C C . VAL A 1 95 ? 6.103 3.757 -0.239 1.00 87.44 95 VAL A C 1
ATOM 720 O O . VAL A 1 95 ? 5.448 4.141 0.732 1.00 87.44 95 VAL A O 1
ATOM 723 N N . LEU A 1 96 ? 5.612 2.894 -1.132 1.00 85.06 96 LEU A N 1
ATOM 724 C CA . LEU A 1 96 ? 4.252 2.355 -1.067 1.00 85.06 96 LEU A CA 1
ATOM 725 C C . LEU A 1 96 ? 4.037 1.524 0.206 1.00 85.06 96 LEU A C 1
ATOM 727 O O . LEU A 1 96 ? 3.015 1.672 0.873 1.00 85.06 96 LEU A O 1
ATOM 731 N N . SER A 1 97 ? 5.018 0.712 0.606 1.00 86.44 97 SER A N 1
ATOM 732 C CA . SER A 1 97 ? 4.977 -0.040 1.867 1.00 86.44 97 SER A CA 1
ATOM 733 C C . SER A 1 97 ? 4.921 0.886 3.088 1.00 86.44 97 SER A C 1
ATOM 735 O O . SER A 1 97 ? 4.067 0.732 3.966 1.00 86.44 97 SER A O 1
ATOM 737 N N . THR A 1 98 ? 5.768 1.919 3.116 1.00 88.31 98 THR A N 1
ATOM 738 C CA . THR A 1 98 ? 5.772 2.933 4.186 1.00 88.31 98 THR A CA 1
ATOM 739 C C . THR A 1 98 ? 4.416 3.623 4.302 1.00 88.31 98 THR A C 1
ATOM 741 O O . THR A 1 98 ? 3.916 3.863 5.402 1.00 88.31 98 THR A O 1
ATOM 744 N N . GLN A 1 99 ? 3.784 3.904 3.169 1.00 88.12 99 GLN A N 1
ATOM 745 C CA . GLN A 1 99 ? 2.468 4.514 3.117 1.00 88.12 99 GLN A CA 1
ATOM 746 C C . GLN A 1 99 ? 1.358 3.597 3.630 1.00 88.12 99 GLN A C 1
ATOM 748 O O . GLN A 1 99 ? 0.506 4.060 4.388 1.00 88.12 99 GLN A O 1
ATOM 753 N N . VAL A 1 100 ? 1.390 2.304 3.296 1.00 88.12 100 VAL A N 1
ATOM 754 C CA . VAL A 1 100 ? 0.483 1.304 3.884 1.00 88.12 100 VAL A CA 1
ATOM 755 C C . VAL A 1 100 ? 0.635 1.291 5.406 1.00 88.12 100 VAL A C 1
ATOM 757 O O . VAL A 1 100 ? -0.360 1.368 6.128 1.00 88.12 100 VAL A O 1
ATOM 760 N N . HIS A 1 101 ? 1.867 1.284 5.922 1.00 89.88 101 HIS A N 1
ATOM 761 C CA . HIS A 1 101 ? 2.111 1.346 7.365 1.00 89.88 101 HIS A CA 1
ATOM 762 C C . HIS A 1 101 ? 1.595 2.638 8.006 1.00 89.88 101 HIS A C 1
ATOM 764 O O . HIS A 1 101 ? 0.962 2.579 9.063 1.00 89.88 101 HIS A O 1
ATOM 770 N N . ALA A 1 102 ? 1.827 3.795 7.382 1.00 89.38 102 ALA A N 1
ATOM 771 C CA . ALA A 1 102 ? 1.287 5.068 7.851 1.00 89.38 102 ALA A CA 1
ATOM 772 C C . ALA A 1 102 ? -0.246 5.030 7.894 1.00 89.38 102 ALA A C 1
ATOM 774 O O . ALA A 1 102 ? -0.861 5.479 8.862 1.00 89.38 102 ALA A O 1
ATOM 775 N N . TRP A 1 103 ? -0.873 4.412 6.894 1.00 87.25 103 TRP A N 1
ATOM 776 C CA . TRP A 1 103 ? -2.320 4.315 6.841 1.00 87.25 103 TRP A CA 1
ATOM 777 C C . TRP A 1 103 ? -2.901 3.396 7.918 1.00 87.25 103 TRP A C 1
ATOM 779 O O . TRP A 1 103 ? -3.864 3.767 8.593 1.00 87.25 103 TRP A O 1
ATOM 789 N N . ARG A 1 104 ? -2.261 2.248 8.177 1.00 89.69 104 ARG A N 1
ATOM 790 C CA . ARG A 1 104 ? -2.610 1.384 9.317 1.00 89.69 104 ARG A CA 1
ATOM 791 C C . ARG A 1 104 ? -2.590 2.153 10.634 1.00 89.69 104 ARG A C 1
ATOM 793 O O . ARG A 1 104 ? -3.467 1.950 11.467 1.00 89.69 104 ARG A O 1
ATOM 800 N N . GLN A 1 105 ? -1.610 3.037 10.835 1.00 89.00 105 GLN A N 1
ATOM 801 C CA . GLN A 1 105 ? -1.533 3.851 12.052 1.00 89.00 105 GLN A CA 1
ATOM 802 C C . GLN A 1 105 ? -2.720 4.804 12.179 1.00 89.00 105 GLN A C 1
ATOM 804 O O . GLN A 1 105 ? -3.307 4.881 13.256 1.00 89.00 105 GLN A O 1
ATOM 809 N N . VAL A 1 106 ? -3.099 5.483 11.092 1.00 88.19 106 VAL A N 1
ATOM 810 C CA . VAL A 1 106 ? -4.259 6.387 11.078 1.00 88.19 106 VAL A CA 1
ATOM 811 C C . VAL A 1 106 ? -5.534 5.641 11.473 1.00 88.19 106 VAL A C 1
ATOM 813 O O . VAL A 1 106 ? -6.285 6.126 12.320 1.00 88.19 106 VAL A O 1
ATOM 816 N N . TRP A 1 107 ? -5.770 4.450 10.919 1.00 86.19 107 TRP A N 1
ATOM 817 C CA . TRP A 1 107 ? -6.950 3.645 11.252 1.00 86.19 107 TRP A CA 1
ATOM 818 C C . TRP A 1 107 ? -6.907 3.085 12.673 1.00 86.19 107 TRP A C 1
ATOM 820 O O . TRP A 1 107 ? -7.851 3.265 13.437 1.00 86.19 107 TRP A O 1
ATOM 830 N N . LEU A 1 108 ? -5.798 2.472 13.087 1.00 88.06 108 LEU A N 1
ATOM 831 C CA . LEU A 1 108 ? -5.685 1.898 14.431 1.00 88.06 108 LEU A CA 1
ATOM 832 C C . LEU A 1 108 ? -5.750 2.954 15.538 1.00 88.06 108 LEU A C 1
ATOM 834 O O . LEU A 1 108 ? -6.263 2.663 16.619 1.00 88.06 108 LEU A O 1
ATOM 838 N N . ALA A 1 109 ? -5.274 4.176 15.292 1.00 86.31 109 ALA A N 1
ATOM 839 C CA . ALA A 1 109 ? -5.384 5.276 16.248 1.00 86.31 109 ALA A CA 1
ATOM 840 C C . ALA A 1 109 ? -6.843 5.626 16.585 1.00 86.31 109 ALA A C 1
ATOM 842 O O . ALA A 1 109 ? -7.109 6.106 17.683 1.00 86.31 109 ALA A O 1
ATOM 843 N N . GLN A 1 110 ? -7.775 5.352 15.669 1.00 84.75 110 GLN A N 1
ATOM 844 C CA . GLN A 1 110 ? -9.211 5.581 15.848 1.00 84.75 110 GLN A CA 1
ATOM 845 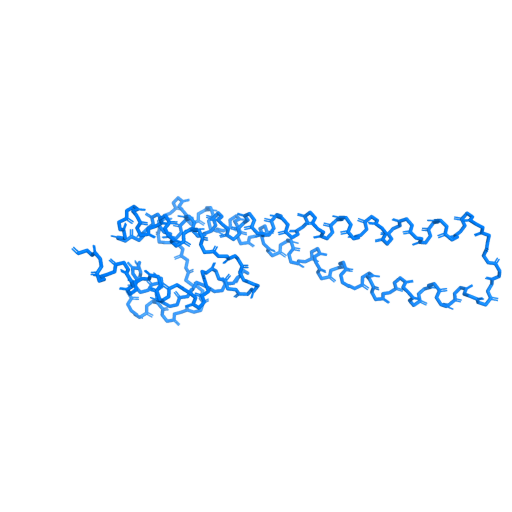C C . GLN A 1 110 ? -9.947 4.374 16.435 1.00 84.75 110 GLN A C 1
ATOM 847 O O . GLN A 1 110 ? -11.096 4.499 16.845 1.00 84.75 110 GLN A O 1
ATOM 852 N N . SER A 1 111 ? -9.308 3.204 16.457 1.00 85.56 111 SER A N 1
ATOM 853 C CA . SER A 1 111 ? -9.920 1.990 16.987 1.00 85.56 111 SER A CA 1
ATOM 854 C C . SER A 1 111 ? -9.968 1.991 18.520 1.00 85.56 111 SER A C 1
ATOM 856 O O . SER A 1 111 ? -9.044 2.503 19.160 1.00 85.56 111 SER A O 1
ATOM 858 N N . PRO A 1 112 ? -10.979 1.342 19.125 1.00 85.38 112 PRO A N 1
ATOM 859 C CA . PRO A 1 112 ? -11.057 1.126 20.569 1.00 85.38 112 PRO A CA 1
ATOM 860 C C . PRO A 1 112 ? -10.070 0.052 21.067 1.00 85.38 112 PRO A C 1
ATOM 862 O O . PRO A 1 112 ? -10.123 -0.350 22.227 1.00 85.38 112 PRO A O 1
ATOM 865 N N . LEU A 1 113 ? -9.185 -0.450 20.198 1.00 86.25 113 LEU A N 1
ATOM 866 C CA . LEU A 1 113 ? -8.247 -1.515 20.521 1.00 86.25 113 LEU A CA 1
ATOM 867 C C . LEU A 1 113 ? -7.202 -1.060 21.541 1.00 86.25 113 LEU A C 1
ATOM 869 O O . LEU A 1 113 ? -6.702 0.068 21.519 1.00 86.25 113 LEU A O 1
ATOM 873 N N . THR A 1 114 ? -6.797 -2.000 22.391 1.00 87.56 114 THR A N 1
ATOM 874 C CA . THR A 1 114 ? -5.705 -1.791 23.339 1.00 87.56 114 THR A CA 1
ATOM 875 C C . THR A 1 114 ? -4.377 -1.593 22.605 1.00 87.56 114 THR A C 1
ATOM 877 O O . THR A 1 114 ? -4.154 -2.106 21.506 1.00 87.56 114 THR A O 1
ATOM 880 N N . GLU A 1 115 ? -3.443 -0.870 23.225 1.00 89.00 115 GLU A N 1
ATOM 881 C CA . GLU A 1 115 ? -2.130 -0.622 22.621 1.00 89.00 115 GLU A CA 1
ATOM 882 C C . GLU A 1 115 ? -1.345 -1.901 22.255 1.00 89.00 115 GLU A C 1
ATOM 884 O O . GLU A 1 115 ? -0.722 -1.916 21.190 1.00 89.00 115 GLU A O 1
ATOM 889 N N . PRO A 1 116 ? -1.380 -2.991 23.052 1.00 88.44 116 PRO A N 1
ATOM 890 C CA . PRO A 1 116 ? -0.804 -4.271 22.646 1.00 88.44 116 PRO A CA 1
ATOM 891 C C . PRO A 1 116 ? -1.415 -4.822 21.351 1.00 88.44 116 PRO A C 1
ATOM 893 O O . PRO A 1 116 ? -0.671 -5.200 20.447 1.00 88.44 116 PRO A O 1
AT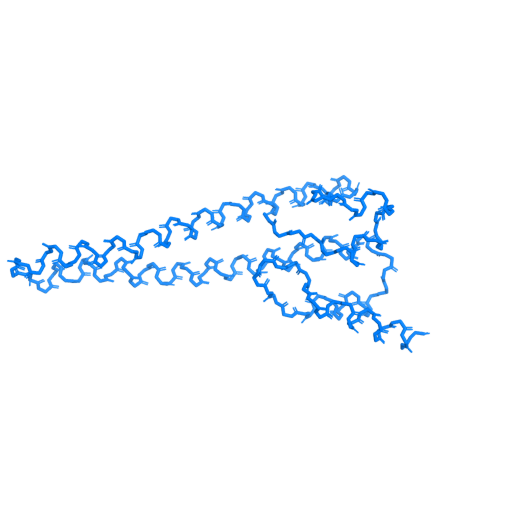OM 896 N N . CYS A 1 117 ? -2.746 -4.795 21.213 1.00 87.00 117 CYS A N 1
ATOM 897 C CA . CYS A 1 117 ? -3.428 -5.254 20.003 1.00 87.00 117 CYS A CA 1
ATOM 898 C C . CYS A 1 117 ? -3.052 -4.389 18.787 1.00 87.00 117 CYS A C 1
ATOM 900 O O . CYS A 1 117 ? -2.647 -4.910 17.745 1.00 87.00 117 CYS A O 1
ATOM 902 N N . ARG A 1 118 ? -3.040 -3.057 18.946 1.00 90.38 118 ARG A N 1
ATOM 903 C CA . ARG A 1 118 ? -2.591 -2.126 17.894 1.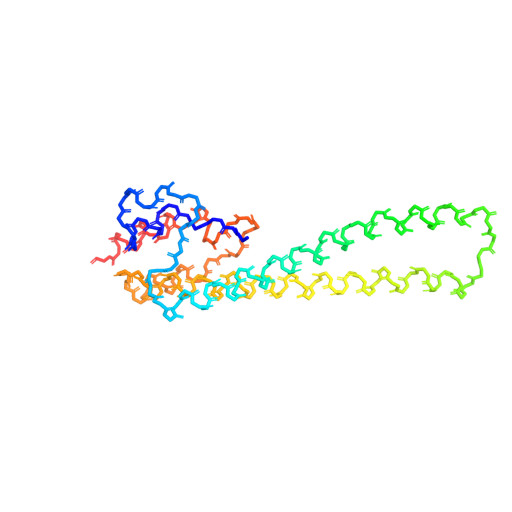00 90.38 118 ARG A CA 1
ATOM 904 C C . ARG A 1 118 ? -1.135 -2.356 17.487 1.00 90.38 118 ARG A C 1
ATOM 906 O O . ARG A 1 118 ? -0.786 -2.153 16.327 1.00 90.38 118 ARG A O 1
ATOM 913 N N . ARG A 1 119 ? -0.255 -2.760 18.408 1.00 89.62 119 ARG A N 1
ATOM 914 C CA . ARG A 1 119 ? 1.130 -3.145 18.080 1.00 89.62 119 ARG A CA 1
ATOM 915 C C . ARG A 1 119 ? 1.183 -4.408 17.225 1.00 89.62 119 ARG A C 1
ATOM 917 O O . ARG A 1 119 ? 1.861 -4.391 16.203 1.00 89.62 119 ARG A O 1
ATOM 924 N N . THR A 1 120 ? 0.439 -5.447 17.596 1.00 89.50 120 THR A N 1
ATOM 925 C CA . THR A 1 120 ? 0.370 -6.699 16.828 1.00 89.50 120 THR A CA 1
ATOM 926 C C . THR A 1 120 ? -0.132 -6.456 15.406 1.00 89.50 120 THR A C 1
ATOM 928 O O . THR A 1 120 ? 0.495 -6.908 14.453 1.00 89.50 120 THR A O 1
ATOM 931 N N . LEU A 1 121 ? -1.201 -5.671 15.244 1.00 88.44 121 LEU A N 1
ATOM 932 C CA . LEU A 1 121 ? -1.765 -5.362 13.926 1.00 88.44 121 LEU A CA 1
ATOM 933 C C . LEU A 1 121 ? -0.835 -4.504 13.056 1.00 88.44 121 LEU A C 1
ATOM 935 O O . LEU A 1 121 ? -0.773 -4.692 11.843 1.00 88.44 121 LEU A O 1
ATOM 939 N N . ARG A 1 122 ? -0.059 -3.588 13.654 1.00 89.88 122 ARG A N 1
ATOM 940 C CA . ARG A 1 122 ? 0.959 -2.816 12.915 1.00 89.88 122 ARG A CA 1
ATOM 941 C C . ARG A 1 122 ? 2.101 -3.682 12.393 1.00 89.88 122 ARG A C 1
ATOM 943 O O . ARG A 1 122 ? 2.657 -3.345 11.350 1.00 89.88 122 ARG A O 1
ATOM 950 N N . ALA A 1 123 ? 2.439 -4.751 13.111 1.00 88.31 123 ALA A N 1
ATOM 951 C CA . ALA A 1 123 ? 3.546 -5.647 12.792 1.00 88.31 123 ALA A CA 1
ATOM 952 C C . ALA A 1 123 ? 3.205 -6.710 11.734 1.00 88.31 123 ALA A C 1
ATOM 954 O O . ALA A 1 123 ? 4.091 -7.461 11.331 1.00 88.31 123 ALA A O 1
ATOM 955 N N . LEU A 1 124 ? 1.949 -6.786 11.280 1.00 88.19 124 LEU A N 1
ATOM 956 C CA . LEU A 1 124 ? 1.569 -7.687 10.195 1.00 88.19 124 LEU A CA 1
ATOM 957 C C . LEU A 1 124 ? 2.364 -7.357 8.918 1.00 88.19 124 LEU A C 1
ATOM 959 O O . LEU A 1 124 ? 2.662 -6.185 8.667 1.00 88.19 124 LEU A O 1
ATOM 963 N N . PRO A 1 125 ? 2.703 -8.347 8.080 1.00 86.12 125 PRO A N 1
ATOM 964 C CA . PRO A 1 125 ? 3.336 -8.075 6.796 1.00 86.12 125 PRO A CA 1
ATOM 965 C C . PRO A 1 125 ? 2.420 -7.223 5.904 1.00 86.12 125 PRO A C 1
ATOM 967 O O . PRO A 1 125 ? 1.192 -7.249 6.028 1.00 86.12 125 PRO A O 1
ATOM 970 N N . VAL A 1 126 ? 3.016 -6.424 5.020 1.00 85.19 126 VAL A N 1
ATOM 971 C CA . VAL A 1 126 ? 2.272 -5.729 3.962 1.00 85.19 126 VAL A CA 1
ATOM 972 C C . VAL A 1 126 ? 2.034 -6.719 2.830 1.00 85.19 126 VAL A C 1
ATOM 974 O O . VAL A 1 126 ? 2.982 -7.303 2.310 1.00 85.19 126 VAL A O 1
ATOM 977 N N . VAL A 1 127 ? 0.768 -6.905 2.465 1.00 84.69 127 VAL A N 1
ATOM 978 C CA . VAL A 1 127 ? 0.342 -7.741 1.340 1.00 84.69 127 VAL A CA 1
ATOM 979 C C . VAL A 1 127 ? -0.223 -6.822 0.264 1.00 84.69 127 VAL A C 1
ATOM 981 O O . VAL A 1 127 ? -0.918 -5.851 0.559 1.00 84.69 127 VAL A O 1
ATOM 984 N N . LEU A 1 128 ? 0.114 -7.088 -0.998 1.00 76.88 128 LEU A N 1
ATOM 985 C CA . LEU A 1 128 ? -0.349 -6.260 -2.104 1.00 76.88 128 LEU A CA 1
ATOM 986 C C . LEU A 1 128 ? -1.880 -6.298 -2.197 1.00 76.88 128 LEU A C 1
ATOM 988 O O . LEU A 1 128 ? -2.476 -7.368 -2.247 1.00 76.88 128 LEU A O 1
ATOM 9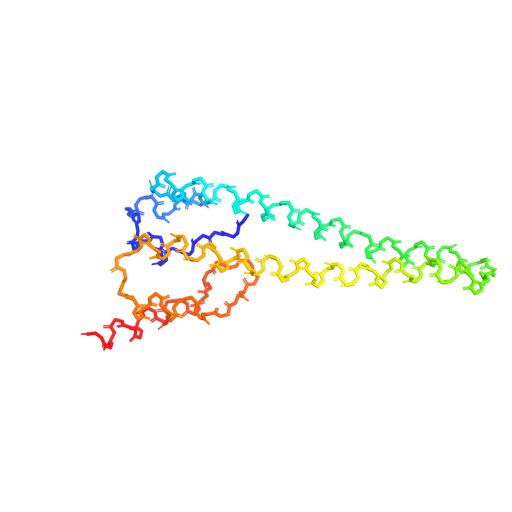92 N N . GLY A 1 129 ? -2.503 -5.121 -2.266 1.00 81.19 129 GLY A N 1
ATOM 993 C CA . GLY A 1 129 ? -3.959 -4.990 -2.383 1.00 81.19 129 GLY A CA 1
ATOM 994 C C . GLY A 1 129 ? -4.716 -5.067 -1.056 1.00 81.19 129 GLY A C 1
ATOM 995 O O . GLY A 1 129 ? -5.916 -4.807 -1.044 1.00 81.19 129 GLY A O 1
ATOM 996 N N . GLU A 1 130 ? -4.024 -5.330 0.050 1.00 84.31 130 GLU A N 1
ATOM 997 C CA . GLU A 1 130 ? -4.610 -5.442 1.383 1.00 84.31 130 GLU A CA 1
ATOM 998 C C . GLU A 1 130 ? -4.019 -4.371 2.307 1.00 84.31 130 GLU A C 1
ATOM 1000 O O . GLU A 1 130 ? -2.821 -4.073 2.257 1.00 84.31 130 GLU A O 1
ATOM 1005 N N . LEU A 1 131 ? -4.854 -3.766 3.154 1.00 84.56 131 LEU A N 1
ATOM 1006 C CA . LEU A 1 131 ? -4.370 -2.806 4.136 1.00 84.56 131 LEU A CA 1
ATOM 1007 C C . LEU A 1 131 ? -3.793 -3.554 5.329 1.00 84.56 131 LEU A C 1
ATOM 1009 O O . LEU A 1 131 ? -2.625 -3.350 5.619 1.00 84.56 131 LEU A O 1
ATOM 1013 N N . PHE A 1 132 ? -4.538 -4.434 5.992 1.00 84.00 132 PHE A N 1
ATOM 1014 C CA . PHE A 1 132 ? -4.062 -5.272 7.102 1.00 84.00 132 PHE A CA 1
ATOM 1015 C C . PHE A 1 132 ? -3.949 -6.760 6.729 1.00 84.00 132 PHE A C 1
ATOM 1017 O O . PHE A 1 132 ? -3.130 -7.477 7.308 1.00 84.00 132 PHE A O 1
ATOM 1024 N N . GLY A 1 133 ? -4.723 -7.196 5.736 1.00 83.12 133 GLY A N 1
ATOM 1025 C CA . GLY A 1 133 ? -4.714 -8.535 5.165 1.00 83.12 133 GLY A CA 1
ATOM 1026 C C . GLY A 1 133 ? -5.412 -9.618 5.973 1.00 83.12 133 GLY A C 1
ATOM 1027 O O . GLY A 1 133 ? -5.929 -9.385 7.067 1.00 83.12 133 GLY A O 1
ATOM 1028 N N . SER A 1 134 ? -5.448 -10.831 5.425 1.00 79.81 134 SER A N 1
ATOM 1029 C CA . SER A 1 134 ? -6.198 -11.966 5.997 1.00 79.81 134 SER A CA 1
ATOM 1030 C C . SER A 1 134 ? -5.761 -12.355 7.419 1.00 79.81 134 SER A C 1
ATOM 1032 O O . SER A 1 134 ? -6.595 -12.733 8.241 1.00 79.81 134 SER A O 1
ATOM 1034 N N . ALA A 1 135 ? -4.484 -12.146 7.760 1.00 80.25 135 ALA A N 1
ATOM 1035 C CA . ALA A 1 135 ? -3.920 -12.402 9.093 1.00 80.25 135 ALA A CA 1
ATOM 1036 C C . ALA A 1 135 ? -4.509 -11.516 10.214 1.00 80.25 135 ALA A C 1
ATOM 1038 O O . ALA A 1 135 ? -4.275 -11.756 11.402 1.00 80.25 135 ALA A O 1
ATOM 1039 N N . THR A 1 136 ? -5.272 -10.483 9.854 1.00 82.81 136 THR A N 1
ATOM 1040 C CA . THR A 1 136 ? -5.887 -9.533 10.789 1.00 82.81 136 THR A CA 1
ATOM 1041 C C . THR A 1 136 ? -6.918 -10.184 11.692 1.00 82.81 136 THR A C 1
ATOM 1043 O O . THR A 1 136 ? -6.905 -9.940 12.897 1.00 82.81 136 THR A O 1
ATOM 1046 N N . LEU A 1 137 ? -7.798 -11.019 11.131 1.00 79.12 137 LEU A N 1
ATOM 1047 C CA . LEU A 1 137 ? -8.862 -11.669 11.899 1.00 79.12 137 LEU A CA 1
ATOM 1048 C C . LEU A 1 137 ? -8.272 -12.629 12.929 1.00 79.12 137 LEU A C 1
ATOM 1050 O O . LEU A 1 137 ? -8.591 -12.532 14.108 1.00 79.12 137 LEU A O 1
ATOM 1054 N N . GLU A 1 138 ? -7.307 -13.451 12.519 1.00 81.06 138 GLU A N 1
ATOM 1055 C CA . GLU A 1 138 ? -6.599 -14.354 13.429 1.00 81.06 138 GLU A CA 1
ATOM 1056 C C . GLU A 1 138 ? -5.858 -13.600 14.544 1.00 81.06 138 GLU A C 1
ATOM 1058 O O . GLU A 1 138 ? -5.785 -14.062 15.684 1.00 81.06 138 GLU A O 1
ATOM 1063 N N . ALA A 1 139 ? -5.273 -12.438 14.233 1.00 80.19 139 ALA A N 1
ATOM 1064 C CA . ALA A 1 139 ? -4.597 -11.605 15.223 1.00 80.19 139 ALA A CA 1
ATOM 1065 C C . ALA A 1 139 ? -5.585 -10.974 16.221 1.00 80.19 139 ALA A C 1
ATOM 1067 O O . ALA A 1 139 ? -5.287 -10.914 17.419 1.00 80.19 139 ALA A O 1
ATOM 1068 N N . LEU A 1 140 ? -6.754 -10.532 15.747 1.00 81.00 140 LEU A N 1
ATOM 1069 C CA . LEU A 1 140 ? -7.839 -10.005 16.578 1.00 81.00 140 LEU A CA 1
ATOM 1070 C C . LEU A 1 140 ? -8.433 -11.092 17.485 1.00 81.00 140 LEU A C 1
ATOM 1072 O O . LEU A 1 140 ? -8.575 -10.872 18.684 1.00 81.00 140 LEU A O 1
ATOM 1076 N N . GLU A 1 141 ? -8.697 -12.286 16.957 1.00 80.12 141 GLU A N 1
ATOM 1077 C CA . GLU A 1 141 ? -9.222 -13.421 17.728 1.00 80.12 141 GLU A CA 1
ATOM 1078 C C . GLU A 1 141 ? -8.250 -13.861 18.829 1.00 80.12 141 GLU A C 1
ATOM 1080 O O . GLU A 1 141 ? -8.644 -14.013 19.987 1.00 80.12 141 GLU A O 1
ATOM 1085 N N . ARG A 1 142 ? -6.954 -13.978 18.510 1.00 78.81 142 ARG A N 1
ATOM 1086 C CA . ARG A 1 142 ? -5.919 -14.309 19.504 1.00 78.81 142 ARG A CA 1
ATOM 1087 C C . ARG A 1 142 ? -5.782 -13.254 20.596 1.00 78.81 142 ARG A C 1
ATOM 1089 O O . ARG A 1 142 ? -5.511 -13.599 21.742 1.00 78.81 142 ARG A O 1
ATOM 1096 N N . THR A 1 143 ? -5.945 -11.974 20.263 1.00 73.81 143 THR A N 1
ATOM 1097 C CA . THR A 1 143 ? -5.870 -10.898 21.266 1.00 73.81 143 THR A CA 1
ATOM 1098 C C . THR A 1 143 ? -7.132 -10.804 22.122 1.00 73.81 143 THR A C 1
ATOM 1100 O O . THR A 1 143 ? -7.016 -10.505 23.309 1.00 73.81 143 THR A O 1
ATOM 1103 N N . ALA A 1 144 ? -8.304 -11.137 21.574 1.00 72.69 144 ALA A N 1
ATOM 1104 C CA . ALA A 1 144 ? -9.548 -11.252 22.334 1.00 72.69 144 ALA A CA 1
ATOM 1105 C C . ALA A 1 144 ? -9.519 -12.416 23.341 1.00 72.69 144 ALA A C 1
ATOM 1107 O O . ALA A 1 144 ? -10.052 -12.280 24.433 1.00 72.69 144 ALA A O 1
ATOM 1108 N N . GLN A 1 145 ? -8.866 -13.534 23.005 1.00 69.75 145 GLN A N 1
ATOM 1109 C CA . GLN A 1 145 ? -8.708 -14.688 23.906 1.00 69.75 145 GLN A CA 1
ATOM 1110 C C . GLN A 1 145 ? -7.649 -14.487 25.003 1.00 69.75 145 GLN A C 1
ATOM 1112 O O . GLN A 1 145 ? -7.643 -15.219 25.990 1.00 69.75 145 GLN A O 1
ATOM 1117 N N . ALA A 1 146 ? -6.728 -13.539 24.816 1.00 60.62 146 ALA A N 1
ATOM 1118 C CA . ALA A 1 146 ? -5.635 -13.254 25.747 1.00 60.62 146 ALA A CA 1
ATOM 1119 C C . ALA A 1 146 ? -5.925 -12.080 26.707 1.00 60.62 146 ALA A C 1
ATOM 1121 O O . ALA A 1 146 ? -5.039 -11.708 27.480 1.00 60.62 146 ALA A O 1
ATOM 1122 N N . SER A 1 147 ? -7.119 -11.481 26.615 1.00 53.66 147 SER A N 1
ATOM 1123 C CA . SER A 1 147 ? -7.601 -10.365 27.446 1.00 53.66 147 SER A CA 1
ATOM 1124 C C . SER A 1 147 ? -8.623 -10.853 28.466 1.00 53.66 147 SER A C 1
ATOM 1126 O O . SER A 1 147 ? -8.647 -10.272 29.572 1.00 53.66 147 SER A O 1
#

Sequence (147 aa):
MPAVEPGITFLIVPPDEALRSNIRCLLPQCRVMDDLLCRAYDSGASVGWIGNSLSHLMPGLLSSLETVPLDQLTQGLVNAPLQAFVLMTRELEHVLSTQVHAWRQVWLAQSPLTEPCRRTLRALPVVLGELFGSATLEALERTAQAS

Radius of gyration: 21.15 Å; chains: 1; bounding box: 53×31×65 Å

pLDDT: mean 81.05, std 6.28, range [53.66, 90.38]

Foldseek 3Di:
DFFADLVLLVQFDPNVQSPDRDRAQPDPVLRVVRVVLVVVLVVLVVLVVVLVVCVVVLVVVVVVCPVPPDDPVVVCVSVVVVVVSVVVNVVSVVVNQVSLLVVLCSSLVSGPDDPVLSVQQSPADDDPSYSSDPCNVVSVVVVVVVD